Protein AF-A0A929SVE1-F1 (afdb_monomer)

Foldseek 3Di:
DQLVVVLLVQLLVLVVVDDDQDPVCVVCSPPPNLCLLVDPDPSSVVSCPPGDFSLVSDDPVLVVVVVVVLVVCCVDPNVQFFDDDSSDDDPDPPDDRDDAFDDDPVDGGDGDHDDDDDD

Radius of gyration: 15.82 Å; Cα contacts (8 Å, |Δi|>4): 104; chains: 1; bounding box: 35×24×41 Å

Secondary structure (DSSP, 8-state):
-HHHHHHHHHHHHHHHT-S---HHHHHHTTT-GGGGTT---HHHHHHTTTPPPSGGG--HHHHHHHHHHHHHHHTSGGGGS----TT---SSTT--S-------TTSSS----------

Nearest PDB structures (foldseek):
  4e51-assembly1_A  TM=9.300E-01  e=9.265E-06  Burkholderia thailandensis E264
  4rdx-assembly1_A-2  TM=8.703E-01  e=3.381E-04  Thermus thermophilus HB27
  1h4v-assembly1_B-2  TM=8.517E-01  e=6.690E-04  Thermus thermophilus HB27

Mean predicted aligned error: 7.51 Å

Sequence (119 aa):
METRNKYKKALKEYVSSKEGYCEDCKRRINTNVLRILDCKEETCKKLNQNAPSIIDYLEEEDKKHFEEIIYYLDNSEMKNDYIIDEKIVRGLDYYNRTVFEIVDEKGKAILRRTEDMIV

Solvent-accessible surface area (backbone atoms only — not comparable to full-atom values): 7505 Å² total; per-residue (Å²): 115,63,39,60,52,56,38,54,50,53,44,39,55,60,53,71,74,53,84,76,60,50,74,68,42,62,55,20,56,82,75,46,50,67,52,43,67,70,44,84,51,66,60,38,45,60,70,47,70,80,52,79,52,55,74,85,39,50,47,72,72,58,42,50,54,50,50,53,52,51,52,51,38,62,75,40,92,50,48,70,57,45,54,88,66,69,69,74,66,71,92,55,92,82,76,70,90,88,82,89,51,67,56,48,102,86,73,58,34,80,39,64,53,92,78,90,82,94,128

Structure (mmCIF, N/CA/C/O backbone):
data_AF-A0A929SVE1-F1
#
_entry.id   AF-A0A929SVE1-F1
#
loop_
_atom_site.group_PDB
_atom_site.id
_atom_site.type_symbol
_atom_site.label_atom_id
_atom_site.label_alt_id
_atom_site.label_comp_id
_atom_site.label_asym_id
_atom_site.label_entity_id
_atom_site.label_seq_id
_atom_site.pdbx_PDB_ins_code
_atom_site.Cartn_x
_atom_site.Cartn_y
_atom_site.Cartn_z
_atom_site.occupancy
_atom_site.B_iso_or_equiv
_atom_site.auth_seq_id
_atom_site.auth_comp_id
_atom_site.auth_asym_id
_atom_site.auth_atom_id
_atom_site.pdbx_PDB_model_num
ATOM 1 N N . MET A 1 1 ? 11.668 -6.321 7.663 1.00 61.88 1 MET A N 1
ATOM 2 C CA . MET A 1 1 ? 10.631 -6.339 8.736 1.00 61.88 1 MET A CA 1
ATOM 3 C C . MET A 1 1 ? 10.399 -4.943 9.311 1.00 61.88 1 MET A C 1
ATOM 5 O O . MET A 1 1 ? 9.262 -4.598 9.613 1.00 61.88 1 MET A O 1
ATOM 9 N N . GLU A 1 2 ? 11.452 -4.129 9.407 1.00 80.94 2 GLU A N 1
ATOM 10 C CA . GLU A 1 2 ? 11.397 -2.755 9.908 1.00 80.94 2 GLU A CA 1
ATOM 11 C C . GLU A 1 2 ? 10.551 -1.804 9.039 1.00 80.94 2 GLU A C 1
ATOM 13 O O . GLU A 1 2 ? 9.623 -1.202 9.578 1.00 80.94 2 GLU A O 1
ATOM 18 N N . THR A 1 3 ? 10.745 -1.795 7.710 1.00 83.06 3 THR A N 1
ATOM 19 C CA . THR A 1 3 ? 9.895 -1.120 6.698 1.00 83.06 3 THR A CA 1
ATOM 20 C C . THR A 1 3 ? 8.402 -1.257 7.008 1.00 83.06 3 THR A C 1
ATOM 22 O O . THR A 1 3 ? 7.679 -0.283 7.215 1.00 83.06 3 THR A O 1
ATOM 25 N N . ARG A 1 4 ? 7.925 -2.507 7.122 1.00 83.88 4 ARG A N 1
ATOM 26 C CA . ARG A 1 4 ? 6.510 -2.814 7.367 1.00 83.88 4 ARG A CA 1
ATOM 27 C C . ARG A 1 4 ? 6.035 -2.280 8.712 1.00 83.88 4 ARG A C 1
ATOM 29 O O . ARG A 1 4 ? 4.896 -1.837 8.808 1.00 83.88 4 ARG A O 1
ATOM 36 N N . ASN A 1 5 ? 6.864 -2.350 9.749 1.00 88.19 5 ASN A N 1
ATOM 37 C CA . ASN A 1 5 ? 6.486 -1.876 11.076 1.00 88.19 5 ASN A CA 1
ATOM 38 C C . ASN A 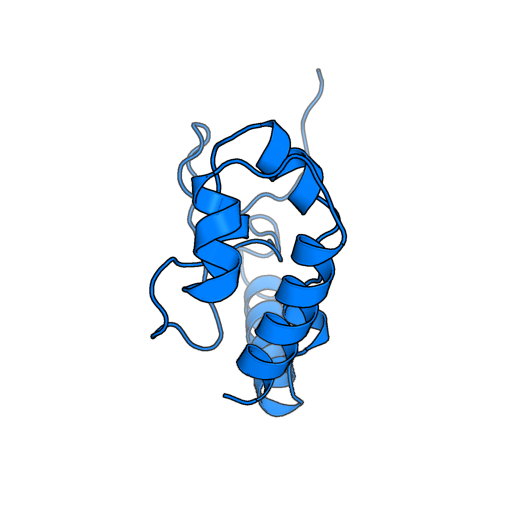1 5 ? 6.380 -0.346 11.109 1.00 88.19 5 ASN A C 1
ATOM 40 O O . ASN A 1 5 ? 5.390 0.173 11.627 1.00 88.19 5 ASN A O 1
ATOM 44 N N . LYS A 1 6 ? 7.343 0.362 10.500 1.00 90.94 6 LYS A N 1
ATOM 45 C CA . LYS A 1 6 ? 7.304 1.823 10.327 1.00 90.94 6 LYS A CA 1
ATOM 46 C C . LYS A 1 6 ? 6.061 2.238 9.535 1.00 90.94 6 LYS A C 1
ATOM 48 O O . LYS A 1 6 ? 5.290 3.077 10.001 1.00 90.94 6 LYS A O 1
ATOM 53 N N . TYR A 1 7 ? 5.793 1.552 8.425 1.00 90.69 7 TYR A N 1
ATOM 54 C CA . TYR A 1 7 ? 4.618 1.803 7.598 1.00 90.69 7 TYR A CA 1
ATOM 55 C C . TYR A 1 7 ? 3.292 1.525 8.323 1.00 90.69 7 TYR A C 1
ATOM 57 O O . TYR A 1 7 ? 2.404 2.374 8.343 1.00 90.69 7 TYR A O 1
ATOM 65 N N . LYS A 1 8 ? 3.153 0.368 8.991 1.00 91.38 8 LYS A N 1
ATOM 66 C CA . LYS A 1 8 ? 1.952 0.027 9.779 1.00 91.38 8 LYS A CA 1
ATOM 67 C C . LYS A 1 8 ? 1.682 1.079 10.860 1.00 91.38 8 LYS A C 1
ATOM 69 O O . LYS A 1 8 ? 0.520 1.400 11.100 1.00 91.38 8 LYS A O 1
ATOM 74 N N . LYS A 1 9 ? 2.726 1.624 11.497 1.00 94.69 9 LYS A N 1
ATOM 75 C CA . LYS A 1 9 ? 2.594 2.697 12.491 1.00 94.69 9 LYS A CA 1
ATOM 76 C C . LYS A 1 9 ? 2.061 3.985 11.856 1.00 94.69 9 LYS A C 1
ATOM 78 O O . LYS A 1 9 ? 1.039 4.489 12.313 1.00 94.69 9 LYS A O 1
ATOM 83 N N . ALA A 1 10 ? 2.685 4.453 10.777 1.00 94.94 10 ALA A N 1
ATOM 84 C CA . ALA A 1 10 ? 2.250 5.656 10.070 1.00 94.94 10 ALA A CA 1
ATOM 85 C C . ALA A 1 10 ? 0.819 5.532 9.525 1.00 94.94 10 ALA A C 1
ATOM 87 O O . ALA A 1 10 ? -0.001 6.433 9.693 1.00 94.94 10 ALA A O 1
ATOM 88 N N . LEU A 1 11 ? 0.476 4.382 8.938 1.00 93.81 11 LEU A N 1
ATOM 89 C CA . LEU A 1 11 ? -0.876 4.120 8.455 1.00 93.81 11 LEU A CA 1
ATOM 90 C C . LEU A 1 11 ? -1.888 4.099 9.610 1.00 93.81 11 LEU A C 1
ATOM 92 O O . LEU A 1 11 ? -2.985 4.637 9.479 1.00 93.81 11 LEU A O 1
ATOM 96 N N . LYS A 1 12 ? -1.524 3.531 10.766 1.00 95.88 12 LYS A N 1
ATOM 97 C CA . LYS A 1 12 ? -2.382 3.539 11.956 1.00 95.88 12 LYS A CA 1
ATOM 98 C C . LYS A 1 12 ? -2.648 4.960 12.452 1.00 95.88 12 LYS A C 1
ATOM 100 O O . LYS A 1 12 ? -3.799 5.277 12.745 1.00 95.88 12 LYS A O 1
ATOM 105 N N . GLU A 1 13 ? -1.628 5.808 12.517 1.00 96.88 13 GLU A N 1
ATOM 106 C CA . GLU A 1 13 ? -1.760 7.227 12.879 1.00 96.88 13 GLU A CA 1
ATOM 107 C C . GLU A 1 13 ? -2.639 7.981 11.863 1.00 96.88 13 GLU A C 1
ATOM 109 O O . GLU A 1 13 ? -3.574 8.696 12.237 1.00 96.88 13 GLU A O 1
ATOM 114 N N . TYR A 1 14 ? -2.425 7.741 10.567 1.00 96.06 14 TYR A N 1
ATOM 115 C CA . TYR A 1 14 ? -3.216 8.334 9.489 1.00 96.06 14 TYR A CA 1
ATOM 116 C C . TYR A 1 14 ? -4.701 7.957 9.549 1.00 96.06 14 TYR A C 1
ATOM 118 O O . TYR A 1 14 ? -5.568 8.803 9.329 1.00 96.06 14 TYR A O 1
ATOM 126 N N . VAL A 1 15 ? -5.007 6.684 9.799 1.00 95.38 15 VAL A N 1
ATOM 127 C CA . VAL A 1 15 ? -6.388 6.189 9.851 1.00 95.38 15 VAL A CA 1
ATOM 128 C C . VAL A 1 15 ? -7.071 6.655 11.136 1.00 95.38 15 VAL A C 1
ATOM 130 O O . VAL A 1 15 ? -8.218 7.086 11.089 1.00 95.38 15 VAL A O 1
ATOM 133 N N . SER A 1 16 ? -6.364 6.631 12.269 1.00 95.62 16 SER A N 1
ATOM 134 C CA . SER A 1 16 ? -6.924 7.025 13.571 1.00 95.62 16 SER A CA 1
ATOM 135 C C . SER A 1 16 ? -7.215 8.526 13.679 1.00 95.62 16 SER A C 1
ATOM 137 O O . SER A 1 16 ? -7.998 8.925 14.532 1.00 95.62 16 SER A O 1
ATOM 139 N N . SER A 1 17 ? -6.613 9.360 12.823 1.00 95.69 17 SER A N 1
ATOM 140 C CA . SER A 1 17 ? -6.871 10.808 12.772 1.00 95.69 17 SER A CA 1
ATOM 141 C C . SER A 1 17 ? -8.103 11.200 11.948 1.00 95.69 17 SER A C 1
ATOM 143 O O . SER A 1 17 ? -8.378 12.390 11.803 1.00 95.69 17 SER A O 1
ATOM 145 N N . LYS A 1 18 ? -8.844 10.235 11.385 1.00 94.75 18 LYS A N 1
ATOM 146 C CA . LYS A 1 18 ? -10.030 10.498 10.558 1.00 94.75 18 LYS A CA 1
ATOM 147 C C . LYS A 1 18 ? -11.255 9.778 11.090 1.00 94.75 18 LYS A C 1
ATOM 149 O O . LYS A 1 18 ? -11.187 8.643 11.557 1.00 94.75 18 LYS A O 1
ATOM 154 N N . GLU A 1 19 ? -12.398 10.417 10.905 1.00 95.00 19 GLU A N 1
ATO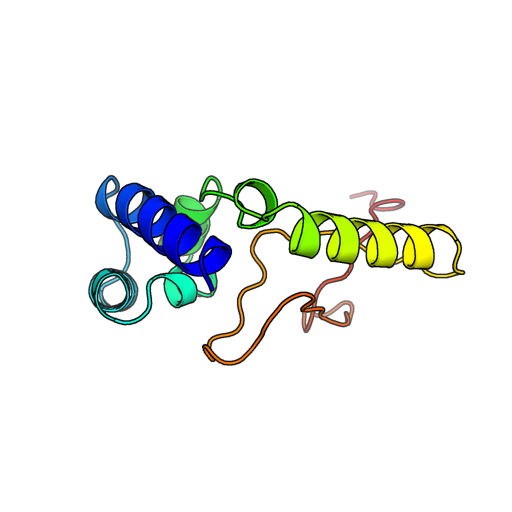M 155 C CA . GLU A 1 19 ? -13.709 9.822 11.139 1.00 95.00 19 GLU A CA 1
ATOM 156 C C . GLU A 1 19 ? -14.325 9.318 9.823 1.00 95.00 19 GLU A C 1
ATOM 158 O O . GLU A 1 19 ? -13.872 9.658 8.730 1.00 95.00 19 GLU A O 1
ATOM 163 N N . GLY A 1 20 ? -15.364 8.483 9.916 1.00 95.12 20 GLY A N 1
ATOM 164 C CA . GLY A 1 20 ? -16.136 8.030 8.749 1.00 95.12 20 GLY A CA 1
ATOM 165 C C . GLY A 1 20 ? -15.684 6.713 8.106 1.00 95.12 20 GLY A C 1
ATOM 166 O O . GLY A 1 20 ? -16.315 6.263 7.149 1.00 95.12 20 GLY A O 1
ATOM 167 N N . TYR A 1 21 ? -14.649 6.052 8.633 1.00 96.94 21 TYR A N 1
ATOM 168 C CA . TYR A 1 21 ? -14.349 4.667 8.254 1.00 96.94 21 TYR A CA 1
ATOM 169 C C . TYR A 1 21 ? -15.505 3.731 8.628 1.00 96.94 21 TYR A C 1
ATOM 171 O O . TYR A 1 21 ? -16.127 3.890 9.679 1.00 96.94 21 TYR A O 1
ATOM 179 N N . CYS A 1 22 ? -15.767 2.722 7.794 1.00 96.94 22 CYS A N 1
ATOM 180 C CA . CYS A 1 22 ? -16.757 1.692 8.101 1.00 96.94 22 CYS A CA 1
ATOM 181 C C . CYS A 1 22 ? -16.347 0.855 9.327 1.00 96.94 22 CYS A C 1
ATOM 183 O O . CYS A 1 22 ? -15.169 0.797 9.695 1.00 96.94 22 CYS A O 1
ATOM 185 N N . GLU A 1 23 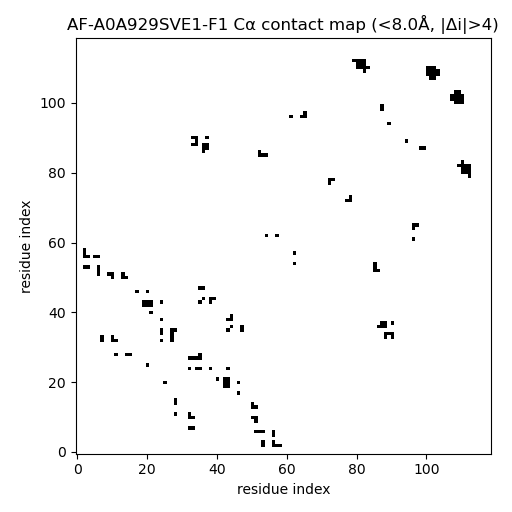? -17.310 0.165 9.941 1.00 96.38 23 GLU A N 1
ATOM 186 C CA . GLU A 1 23 ? -17.083 -0.620 11.165 1.00 96.38 23 GLU A CA 1
ATOM 187 C C . GLU A 1 23 ? -15.984 -1.678 11.008 1.00 96.38 23 GLU A C 1
ATOM 189 O O . GLU A 1 23 ? -15.160 -1.877 11.904 1.00 96.38 23 GLU A O 1
ATOM 194 N N . ASP A 1 24 ? -15.893 -2.310 9.835 1.00 95.69 24 ASP A N 1
ATOM 195 C CA . ASP A 1 24 ? -14.843 -3.295 9.595 1.00 95.69 24 ASP A CA 1
ATOM 196 C C . ASP A 1 24 ? -13.450 -2.651 9.505 1.00 95.69 24 ASP A C 1
ATOM 198 O O . ASP A 1 24 ? -12.484 -3.190 10.045 1.00 95.69 24 ASP A O 1
ATOM 202 N N . CYS A 1 25 ? -13.331 -1.462 8.906 1.00 95.44 25 CYS A N 1
ATOM 203 C CA . CYS A 1 25 ? -12.079 -0.704 8.897 1.00 95.44 25 CYS A CA 1
ATOM 204 C C . CYS A 1 25 ? -11.684 -0.244 10.303 1.00 95.44 25 CYS A C 1
ATOM 206 O O . CYS A 1 25 ? -10.523 -0.408 10.674 1.00 95.44 25 CYS A O 1
ATOM 208 N N . LYS A 1 26 ? -12.638 0.225 11.120 1.00 95.56 26 LYS A N 1
ATOM 209 C CA . LYS A 1 26 ? -12.390 0.566 12.533 1.00 95.56 26 LYS A CA 1
ATOM 210 C C . LYS A 1 26 ? -11.81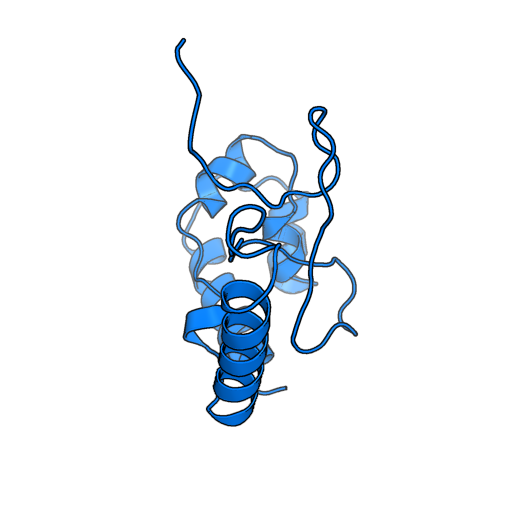9 -0.625 13.307 1.00 95.56 26 LYS A C 1
ATOM 212 O O . LYS A 1 26 ? -10.838 -0.484 14.034 1.00 95.56 26 LYS A O 1
ATOM 217 N N . ARG A 1 27 ? -12.361 -1.828 13.091 1.00 95.06 27 ARG A N 1
ATOM 218 C CA . ARG A 1 27 ? -11.828 -3.076 13.666 1.00 95.06 27 ARG A CA 1
ATOM 219 C C . ARG A 1 27 ? -10.434 -3.428 13.126 1.00 95.06 27 ARG A C 1
ATOM 221 O O . ARG A 1 27 ? -9.570 -3.890 13.878 1.00 95.06 27 ARG A O 1
ATOM 228 N N . ARG A 1 28 ? -10.190 -3.212 11.828 1.00 93.69 28 ARG A N 1
ATOM 229 C CA . ARG A 1 28 ? -8.904 -3.494 11.162 1.00 93.69 28 ARG A CA 1
ATOM 230 C C . ARG A 1 28 ? -7.751 -2.639 11.690 1.00 93.69 28 ARG A C 1
ATOM 232 O O . ARG A 1 28 ? -6.632 -3.142 11.703 1.00 93.69 28 ARG A O 1
ATOM 239 N N . ILE A 1 29 ? -8.007 -1.440 12.225 1.00 93.81 29 ILE A N 1
ATOM 240 C CA . ILE A 1 29 ? -6.982 -0.566 12.843 1.00 93.81 29 ILE A CA 1
ATOM 241 C C . ILE A 1 29 ? -6.131 -1.318 13.879 1.00 93.81 29 ILE A C 1
ATOM 243 O O . ILE A 1 29 ? -4.919 -1.113 13.961 1.00 93.81 29 ILE A O 1
ATOM 247 N N . ASN A 1 30 ? -6.756 -2.201 14.663 1.00 90.75 30 ASN A N 1
ATOM 248 C CA . ASN A 1 30 ? -6.099 -2.916 15.760 1.00 90.75 30 ASN A CA 1
ATOM 249 C C . ASN A 1 30 ? -5.728 -4.368 15.434 1.00 90.75 30 ASN A C 1
ATOM 251 O O . ASN A 1 30 ? -5.083 -5.016 16.249 1.00 90.75 30 ASN A O 1
ATOM 255 N N . THR A 1 31 ? -6.117 -4.881 14.266 1.00 90.88 31 THR A N 1
ATOM 256 C CA . THR A 1 31 ? -5.839 -6.271 13.866 1.00 90.88 31 THR A CA 1
ATOM 257 C C . THR A 1 31 ? -4.883 -6.313 12.682 1.00 90.88 31 THR A C 1
ATOM 259 O O . THR A 1 31 ? -3.745 -6.755 12.815 1.00 90.88 31 THR A O 1
ATOM 262 N N . ASN A 1 32 ? -5.307 -5.799 11.530 1.00 88.38 32 ASN A N 1
ATOM 263 C CA . ASN A 1 32 ? -4.463 -5.664 10.352 1.00 88.38 32 ASN A CA 1
ATOM 264 C C . ASN A 1 32 ? -4.792 -4.372 9.598 1.00 88.38 32 ASN A C 1
ATOM 266 O O . ASN A 1 32 ? -5.635 -4.357 8.698 1.00 88.38 32 ASN A O 1
ATOM 270 N N . VAL A 1 33 ? -4.096 -3.295 9.969 1.00 91.44 33 VAL A N 1
ATOM 271 C CA . VAL A 1 33 ? -4.303 -1.945 9.425 1.00 91.44 33 VAL A CA 1
ATOM 272 C C . VAL A 1 33 ? -4.089 -1.878 7.908 1.00 91.44 33 VAL A C 1
ATOM 274 O O . VAL A 1 33 ? -4.750 -1.101 7.229 1.00 91.44 33 VAL A O 1
ATOM 277 N N . LEU A 1 34 ? -3.257 -2.763 7.346 1.00 88.62 34 LEU A N 1
ATOM 278 C CA . LEU A 1 34 ? -3.004 -2.836 5.904 1.00 88.62 34 LEU A CA 1
ATOM 279 C C . LEU A 1 34 ? -4.266 -3.191 5.109 1.00 88.62 34 LEU A C 1
ATOM 281 O O . LEU A 1 34 ? -4.470 -2.693 4.007 1.00 88.62 34 LEU A O 1
ATOM 285 N N . ARG A 1 35 ? -5.167 -3.997 5.688 1.00 88.19 35 ARG A N 1
ATOM 286 C CA . ARG A 1 35 ? -6.424 -4.390 5.035 1.00 88.19 35 ARG A CA 1
ATOM 287 C C . ARG A 1 35 ? -7.409 -3.232 4.866 1.00 88.19 35 ARG A C 1
ATOM 289 O O . ARG A 1 35 ? -8.430 -3.413 4.211 1.00 88.19 35 ARG A O 1
ATOM 296 N N . ILE A 1 36 ? -7.163 -2.071 5.468 1.00 91.69 36 ILE A N 1
ATOM 297 C CA . ILE A 1 36 ? -8.025 -0.893 5.299 1.00 91.69 36 ILE A CA 1
ATOM 298 C C . ILE A 1 36 ? -7.915 -0.344 3.875 1.00 91.69 36 ILE A C 1
ATOM 300 O O . ILE A 1 36 ? 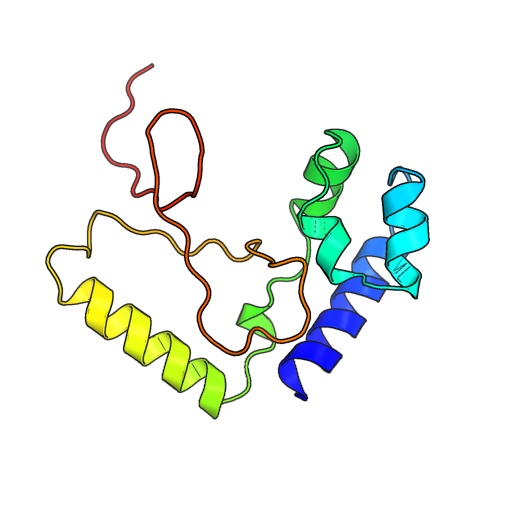-8.912 0.122 3.329 1.00 91.69 36 ILE A O 1
ATOM 304 N N . LEU A 1 37 ? -6.742 -0.475 3.254 1.00 88.62 37 LEU A N 1
ATOM 305 C CA . LEU A 1 37 ? -6.463 0.008 1.901 1.00 88.62 37 LEU A CA 1
ATOM 306 C C . LEU A 1 37 ? -7.216 -0.784 0.816 1.00 88.62 37 LEU A C 1
ATOM 308 O O . LEU A 1 37 ? -7.560 -0.218 -0.214 1.00 88.62 37 LEU A O 1
ATOM 312 N N . ASP A 1 38 ? -7.581 -2.043 1.086 1.00 86.25 38 ASP A N 1
ATOM 313 C CA . ASP A 1 38 ? -8.397 -2.887 0.192 1.00 86.25 38 ASP A CA 1
ATOM 314 C C . ASP A 1 38 ? -9.918 -2.791 0.472 1.00 86.25 38 ASP A C 1
ATOM 316 O O . ASP A 1 38 ? -10.726 -3.572 -0.038 1.00 86.25 38 ASP A O 1
ATOM 320 N N . CYS A 1 39 ? -10.354 -1.849 1.315 1.00 89.88 39 CYS A N 1
ATOM 321 C CA . CYS A 1 39 ? -11.778 -1.677 1.598 1.00 89.88 39 CYS A CA 1
ATOM 322 C C . CYS A 1 39 ? -12.561 -1.295 0.330 1.00 89.88 39 CYS A C 1
ATOM 324 O O . CYS A 1 39 ? -12.145 -0.434 -0.445 1.00 89.88 39 CYS A O 1
ATOM 326 N N . LYS A 1 40 ? -13.725 -1.923 0.125 1.00 89.88 40 LYS A N 1
ATOM 327 C CA . LYS A 1 40 ? -14.575 -1.666 -1.048 1.00 89.88 40 LYS A CA 1
ATOM 328 C C . LYS A 1 40 ? -15.602 -0.551 -0.832 1.00 89.88 40 LYS A C 1
ATOM 330 O O . LYS A 1 40 ? -16.140 -0.064 -1.822 1.00 89.88 40 LYS A O 1
ATOM 335 N N . GLU A 1 41 ? -15.807 -0.119 0.414 1.00 94.88 41 GLU A N 1
ATOM 336 C CA . GLU A 1 41 ? -16.696 0.993 0.763 1.00 94.88 41 GLU A CA 1
ATOM 337 C C . GLU A 1 41 ? -16.185 2.317 0.193 1.00 94.88 41 GLU A C 1
ATOM 339 O O . GLU A 1 41 ? -15.019 2.678 0.368 1.00 94.88 41 GLU A O 1
ATOM 344 N N . GLU A 1 42 ? -17.072 3.067 -0.458 1.00 94.25 42 GLU A N 1
ATOM 345 C CA . GLU A 1 42 ? -16.705 4.278 -1.196 1.00 94.25 42 GLU A CA 1
ATOM 346 C C . GLU A 1 42 ? -16.161 5.385 -0.282 1.00 94.25 42 GLU A C 1
ATOM 348 O O . GLU A 1 42 ? -15.199 6.075 -0.619 1.00 94.25 42 GLU A O 1
ATOM 353 N N . THR A 1 43 ? -16.717 5.518 0.924 1.00 95.44 43 THR A N 1
ATOM 354 C CA . THR A 1 43 ? -16.199 6.428 1.956 1.00 95.44 43 THR A CA 1
ATOM 355 C C . THR A 1 43 ? -14.783 6.050 2.381 1.00 95.44 43 THR A C 1
ATOM 357 O O . THR A 1 43 ? -13.910 6.914 2.416 1.00 95.44 43 THR A O 1
ATOM 360 N N . CYS A 1 44 ? -14.513 4.766 2.627 1.00 95.06 44 CYS A N 1
ATOM 361 C CA . CYS A 1 44 ? -13.175 4.287 2.974 1.00 95.06 44 CYS A CA 1
ATOM 362 C C . CYS A 1 44 ? -12.174 4.518 1.835 1.00 95.06 44 CYS A C 1
ATOM 364 O O . CYS A 1 44 ? -11.064 4.975 2.094 1.00 95.06 44 CYS A O 1
ATOM 366 N N . LYS A 1 45 ? -12.563 4.265 0.577 1.00 92.00 45 LYS A N 1
ATOM 367 C CA . LYS A 1 45 ? -11.706 4.546 -0.587 1.00 92.00 45 LYS A CA 1
ATOM 368 C C . LYS A 1 45 ? -11.310 6.017 -0.656 1.00 92.00 45 LYS A C 1
ATOM 370 O O . LYS A 1 45 ? -10.132 6.306 -0.838 1.00 92.00 45 LYS A O 1
ATOM 375 N N . LYS A 1 46 ? -12.267 6.933 -0.464 1.00 94.00 46 LYS A N 1
ATOM 376 C CA . LYS A 1 46 ? -12.012 8.384 -0.431 1.00 94.00 46 LYS A CA 1
ATOM 377 C C . LYS A 1 46 ? -11.076 8.772 0.712 1.00 94.00 46 LYS A C 1
ATOM 379 O O . LYS A 1 46 ? -10.107 9.486 0.484 1.00 94.00 46 LYS A O 1
ATOM 384 N N . LEU A 1 47 ? -11.313 8.251 1.916 1.00 94.75 47 LEU A N 1
ATOM 385 C CA . LEU A 1 47 ? -10.455 8.508 3.079 1.00 94.75 47 LEU A CA 1
ATOM 386 C C . LEU A 1 47 ? -9.025 7.981 2.890 1.00 94.75 47 LEU A C 1
ATOM 388 O O . LEU A 1 47 ? -8.089 8.596 3.389 1.00 94.75 47 LEU A O 1
ATOM 392 N N . ASN A 1 48 ? -8.850 6.888 2.145 1.00 91.62 48 ASN A N 1
ATOM 393 C CA . ASN A 1 48 ? -7.547 6.295 1.843 1.00 91.62 48 ASN A CA 1
ATOM 394 C C . ASN A 1 48 ? -6.800 6.985 0.689 1.00 91.62 48 ASN A C 1
ATOM 396 O O . ASN A 1 48 ? -5.655 6.624 0.420 1.00 91.62 48 ASN A O 1
ATOM 400 N N . GLN A 1 49 ? -7.404 7.947 -0.023 1.00 89.62 49 GLN A N 1
ATOM 401 C CA . GLN A 1 49 ? -6.774 8.549 -1.208 1.00 89.62 49 GLN A CA 1
ATOM 402 C C . GLN A 1 49 ? -5.406 9.164 -0.910 1.00 89.62 49 GLN A C 1
ATOM 404 O O . GLN A 1 49 ? -4.516 9.035 -1.748 1.00 89.62 49 GLN A O 1
ATOM 409 N N . ASN A 1 50 ? -5.250 9.743 0.283 1.00 88.88 50 ASN A N 1
ATOM 410 C CA . ASN A 1 50 ? -4.028 10.407 0.737 1.00 88.88 50 ASN A CA 1
ATOM 411 C C . ASN A 1 50 ? -3.297 9.599 1.823 1.00 88.88 50 ASN A C 1
ATOM 413 O O . ASN A 1 50 ? -2.615 10.192 2.657 1.00 88.88 50 ASN A O 1
ATOM 417 N N . ALA A 1 51 ? -3.539 8.287 1.915 1.00 91.12 51 ALA A N 1
ATOM 418 C CA . ALA A 1 51 ? -2.836 7.430 2.865 1.00 91.12 51 ALA A CA 1
ATOM 419 C C . ALA A 1 51 ? -1.327 7.427 2.565 1.00 91.12 51 ALA A C 1
ATOM 421 O O . ALA A 1 51 ? -0.954 7.587 1.402 1.00 91.12 51 ALA A O 1
ATOM 422 N N . PRO A 1 52 ? -0.464 7.245 3.582 1.00 91.62 52 PRO A N 1
ATOM 423 C CA . PRO A 1 52 ? 0.971 7.148 3.354 1.00 91.62 52 PRO A CA 1
ATOM 424 C C . PRO A 1 52 ? 1.286 6.016 2.370 1.00 91.62 52 PRO A C 1
ATOM 426 O O . PRO A 1 52 ? 0.639 4.959 2.391 1.00 91.62 52 PRO A O 1
ATOM 429 N N . SER A 1 53 ? 2.305 6.236 1.547 1.00 86.69 53 SER A N 1
ATOM 430 C CA . SER A 1 53 ? 2.857 5.234 0.642 1.00 86.69 53 SER A CA 1
ATOM 431 C C . SER A 1 53 ? 3.810 4.320 1.393 1.00 86.69 53 SER A C 1
ATOM 433 O O . SER A 1 53 ? 4.536 4.784 2.265 1.00 86.69 53 SER A O 1
ATOM 435 N N . ILE A 1 54 ? 3.850 3.025 1.071 1.00 84.75 54 ILE A N 1
ATOM 436 C CA . ILE A 1 54 ? 4.881 2.135 1.632 1.00 84.75 54 ILE A CA 1
ATOM 437 C C . ILE A 1 54 ? 6.268 2.426 1.043 1.00 84.75 54 ILE A C 1
ATOM 439 O O . ILE A 1 54 ? 7.272 2.127 1.690 1.00 84.75 54 ILE A O 1
ATOM 443 N N . ILE A 1 55 ? 6.321 3.027 -0.153 1.00 85.19 55 ILE A N 1
ATOM 444 C CA . ILE A 1 55 ? 7.565 3.347 -0.865 1.00 85.19 55 ILE A CA 1
ATOM 445 C C . ILE A 1 55 ? 8.418 4.323 -0.044 1.00 85.19 55 ILE A C 1
ATOM 447 O O . ILE A 1 55 ? 9.629 4.139 0.062 1.00 85.19 55 ILE A O 1
ATOM 451 N N . ASP A 1 56 ? 7.776 5.270 0.643 1.00 86.62 56 ASP A N 1
ATOM 452 C CA . ASP A 1 56 ? 8.429 6.261 1.512 1.00 86.62 56 ASP A CA 1
ATOM 453 C C . ASP A 1 56 ? 9.113 5.653 2.750 1.00 86.62 56 ASP A C 1
ATOM 455 O O . ASP A 1 56 ? 9.868 6.332 3.445 1.00 86.62 56 ASP A O 1
ATOM 459 N N . TYR A 1 57 ? 8.840 4.381 3.058 1.00 88.19 57 TYR A N 1
ATOM 460 C CA . TYR A 1 57 ? 9.368 3.682 4.233 1.00 88.19 57 TYR A CA 1
ATOM 461 C C . TYR A 1 57 ? 10.336 2.556 3.870 1.00 88.19 57 TYR A C 1
ATOM 463 O O . TYR A 1 57 ? 10.755 1.824 4.770 1.00 88.19 57 TYR A O 1
ATOM 471 N N . LEU A 1 58 ? 10.656 2.375 2.582 1.00 85.56 58 LEU A N 1
ATOM 472 C CA . LEU A 1 58 ? 11.622 1.373 2.140 1.00 85.56 58 LEU A CA 1
ATOM 473 C C . LEU A 1 58 ? 13.010 1.707 2.691 1.00 85.56 58 LEU A C 1
ATOM 475 O O . LEU A 1 58 ? 13.519 2.811 2.517 1.00 85.56 58 LEU A O 1
ATOM 479 N N . GLU A 1 59 ? 13.631 0.720 3.328 1.00 88.06 59 GLU A N 1
ATOM 480 C CA . GLU A 1 59 ? 15.048 0.778 3.679 1.00 88.06 59 GLU A CA 1
ATOM 481 C C . GLU A 1 59 ? 15.913 0.587 2.423 1.00 88.06 59 GLU A C 1
ATOM 483 O O . GLU A 1 59 ? 15.450 0.037 1.423 1.00 88.06 59 GLU A O 1
ATOM 488 N N . GLU A 1 60 ? 17.185 0.984 2.493 1.00 89.81 60 GLU A N 1
ATOM 489 C CA . GLU A 1 60 ? 18.147 0.966 1.375 1.00 89.81 60 GLU A CA 1
ATOM 490 C C . GLU A 1 60 ? 18.123 -0.331 0.544 1.00 89.81 60 GLU A C 1
ATOM 492 O O . GLU A 1 60 ? 18.031 -0.286 -0.681 1.00 89.81 60 GLU A O 1
ATOM 497 N N . GLU A 1 61 ? 18.145 -1.502 1.191 1.00 86.69 61 GLU A N 1
ATOM 498 C CA . GLU A 1 61 ? 18.136 -2.793 0.487 1.00 86.69 61 GLU A CA 1
ATOM 499 C C . GLU A 1 61 ? 16.831 -3.049 -0.282 1.00 86.69 61 GLU A C 1
ATOM 501 O O . GLU A 1 61 ? 16.855 -3.542 -1.412 1.00 86.69 61 GLU A O 1
ATOM 506 N N . ASP A 1 62 ? 15.687 -2.720 0.324 1.00 84.31 62 ASP A N 1
ATOM 507 C CA . ASP A 1 62 ? 14.373 -2.908 -0.295 1.00 84.31 62 ASP A CA 1
ATOM 508 C C . ASP A 1 62 ? 14.134 -1.863 -1.395 1.00 84.31 62 ASP A C 1
ATOM 510 O O . ASP A 1 62 ? 13.529 -2.176 -2.422 1.00 84.31 62 ASP A O 1
ATOM 514 N N . LYS A 1 63 ? 14.648 -0.641 -1.209 1.00 86.19 63 LYS A N 1
ATOM 515 C CA . LYS A 1 63 ? 14.620 0.425 -2.211 1.00 86.19 63 LYS A CA 1
ATOM 516 C C . LYS A 1 63 ? 15.451 0.049 -3.432 1.00 86.19 63 LYS A C 1
ATOM 518 O O . LYS A 1 63 ? 14.941 0.120 -4.543 1.00 86.19 63 LYS A O 1
ATOM 523 N N . LYS A 1 64 ? 16.673 -0.451 -3.232 1.00 88.62 64 LYS A N 1
ATOM 524 C CA . LYS A 1 64 ? 17.516 -0.947 -4.325 1.00 88.62 64 LYS A CA 1
ATOM 525 C C . LYS A 1 64 ? 16.836 -2.082 -5.091 1.00 88.62 64 LYS A C 1
ATOM 527 O O . LYS A 1 64 ? 16.807 -2.064 -6.315 1.00 88.62 64 LYS A O 1
ATOM 532 N N . HIS A 1 65 ? 16.242 -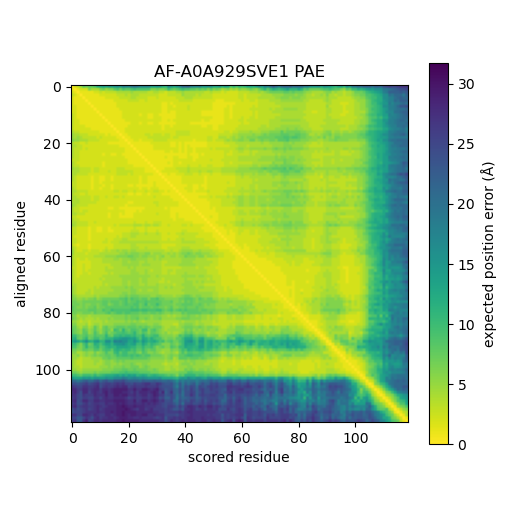3.045 -4.383 1.00 87.06 65 HIS A N 1
ATOM 533 C CA . HIS A 1 65 ? 15.478 -4.117 -5.023 1.00 87.06 65 HIS A CA 1
ATOM 534 C C . HIS A 1 65 ? 14.298 -3.576 -5.848 1.00 87.06 65 HIS A C 1
ATOM 536 O O . HIS A 1 65 ? 14.028 -4.066 -6.941 1.00 87.06 65 HIS A O 1
ATOM 542 N N . PHE A 1 66 ? 13.574 -2.578 -5.333 1.00 86.00 66 PHE A N 1
ATOM 543 C CA . PHE A 1 66 ? 12.492 -1.924 -6.066 1.00 86.00 66 PHE A CA 1
ATOM 544 C C . PHE A 1 66 ? 13.009 -1.224 -7.332 1.00 86.00 66 PHE A C 1
ATOM 546 O O . PHE A 1 66 ? 12.477 -1.459 -8.413 1.00 86.00 66 PHE A O 1
ATOM 553 N N . GLU A 1 67 ? 14.084 -0.443 -7.221 1.00 89.12 67 GLU A N 1
ATOM 554 C CA . GLU A 1 67 ? 14.723 0.253 -8.345 1.00 89.12 67 GLU A CA 1
ATOM 555 C C . GLU A 1 67 ? 15.243 -0.714 -9.420 1.00 89.12 67 GLU A C 1
ATOM 557 O O . GLU A 1 67 ? 15.083 -0.438 -10.606 1.00 89.12 67 GLU A O 1
ATOM 562 N N . GLU A 1 68 ? 15.797 -1.870 -9.040 1.00 92.38 68 GLU A N 1
ATOM 563 C CA . GLU A 1 68 ? 16.215 -2.916 -9.985 1.00 92.38 68 GLU A CA 1
ATOM 564 C C . GLU A 1 68 ? 15.026 -3.461 -10.792 1.00 92.38 68 GLU A C 1
ATOM 566 O O . GLU A 1 68 ? 15.127 -3.627 -12.007 1.00 92.38 68 GLU A O 1
ATOM 571 N N . ILE A 1 69 ? 13.874 -3.690 -10.153 1.00 88.62 69 ILE A N 1
ATOM 572 C CA . ILE A 1 69 ? 12.659 -4.140 -10.850 1.00 88.62 69 ILE A CA 1
ATOM 573 C C . ILE A 1 69 ? 12.158 -3.076 -11.829 1.00 88.62 69 ILE A C 1
ATOM 575 O O . ILE A 1 69 ? 11.861 -3.408 -12.976 1.00 88.62 69 ILE A O 1
ATOM 579 N N . ILE A 1 70 ? 12.097 -1.812 -11.402 1.00 88.25 70 ILE A N 1
ATOM 580 C CA . ILE A 1 70 ? 11.713 -0.693 -12.275 1.00 88.25 70 ILE A CA 1
ATOM 581 C C . ILE A 1 70 ? 12.677 -0.585 -13.457 1.00 88.25 70 ILE A C 1
ATOM 583 O O . ILE A 1 70 ? 12.236 -0.509 -14.599 1.00 88.25 70 ILE A O 1
ATOM 587 N N . TYR A 1 71 ? 13.985 -0.691 -13.209 1.00 92.56 71 TYR A N 1
ATOM 588 C CA . TYR A 1 71 ? 14.996 -0.699 -14.259 1.00 92.56 71 TYR A CA 1
ATOM 589 C C . TYR A 1 71 ? 14.755 -1.819 -15.280 1.00 92.56 71 TYR A C 1
ATOM 591 O O . TYR A 1 71 ? 14.792 -1.566 -16.484 1.00 92.56 71 TYR A O 1
ATOM 599 N N . TYR A 1 72 ? 14.480 -3.049 -14.838 1.00 93.38 72 TYR A N 1
ATOM 600 C CA . TYR A 1 72 ? 14.207 -4.148 -15.766 1.00 93.38 72 TYR A CA 1
ATOM 601 C C . TYR A 1 72 ? 12.913 -3.944 -16.559 1.00 93.38 72 TYR A C 1
ATOM 603 O O . TYR A 1 72 ? 12.900 -4.224 -17.756 1.00 93.38 72 TYR A O 1
ATOM 611 N N . LEU A 1 73 ? 11.853 -3.425 -15.933 1.00 86.50 73 LEU A N 1
ATOM 612 C CA . LEU A 1 73 ? 10.598 -3.115 -16.625 1.00 86.50 73 LEU A CA 1
ATOM 613 C C . LEU A 1 73 ? 10.798 -2.017 -17.677 1.00 86.50 73 LEU A C 1
ATOM 615 O O . LEU A 1 73 ? 10.381 -2.192 -18.822 1.00 86.50 73 LEU A O 1
ATOM 619 N N . ASP A 1 74 ? 11.521 -0.953 -17.331 1.00 87.25 74 ASP A N 1
ATOM 620 C CA . ASP A 1 74 ? 11.828 0.172 -18.220 1.00 87.25 74 ASP A CA 1
ATOM 621 C C . ASP A 1 74 ? 12.719 -0.198 -19.410 1.00 87.25 74 ASP A C 1
ATOM 623 O O . ASP A 1 74 ? 12.709 0.497 -20.428 1.00 87.25 74 ASP A O 1
ATOM 627 N N . ASN A 1 75 ? 13.498 -1.274 -19.289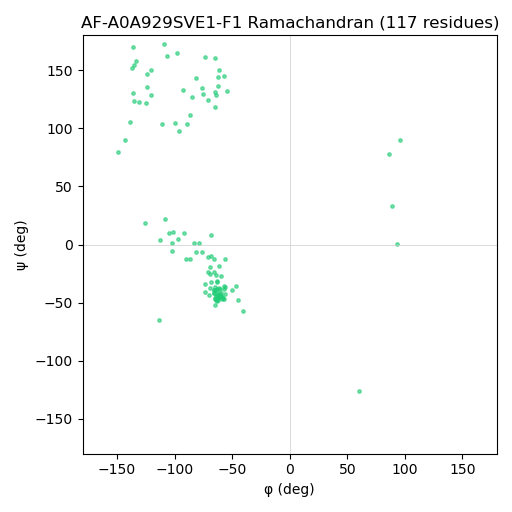 1.00 93.94 75 ASN A N 1
ATOM 628 C CA . ASN A 1 75 ? 14.354 -1.801 -20.355 1.00 93.94 75 ASN A CA 1
ATOM 629 C C . ASN A 1 75 ? 13.749 -3.031 -21.050 1.00 93.94 75 ASN A C 1
ATOM 631 O O . ASN A 1 75 ? 14.428 -3.695 -21.834 1.00 93.94 75 ASN A O 1
ATOM 635 N N . SER A 1 76 ? 12.481 -3.336 -20.776 1.00 89.88 76 SER A N 1
ATOM 636 C CA . SER A 1 76 ? 11.730 -4.405 -21.430 1.00 89.88 76 SER A CA 1
ATOM 637 C C . SER A 1 76 ? 10.650 -3.841 -22.353 1.00 89.88 76 SER A C 1
ATOM 639 O O . SER A 1 76 ? 10.349 -2.646 -22.337 1.00 89.88 76 SER A O 1
ATOM 641 N N . GLU A 1 77 ? 10.007 -4.718 -23.121 1.00 87.88 77 GLU A N 1
ATOM 642 C CA . GLU A 1 77 ? 8.832 -4.361 -23.926 1.00 87.88 77 GLU A CA 1
ATOM 643 C C . GLU A 1 77 ? 7.657 -3.869 -23.059 1.00 87.88 77 GLU A C 1
ATOM 645 O O . GLU A 1 77 ? 6.804 -3.140 -23.549 1.00 87.88 77 GLU A O 1
ATOM 650 N N . MET A 1 78 ? 7.669 -4.166 -21.751 1.00 82.00 78 MET A N 1
ATOM 651 C CA . MET A 1 78 ? 6.637 -3.752 -20.798 1.00 82.00 78 MET A CA 1
ATOM 652 C C . MET A 1 78 ? 6.724 -2.287 -20.379 1.00 82.00 78 MET A C 1
ATOM 654 O O . MET A 1 78 ? 5.832 -1.848 -19.661 1.00 82.00 78 MET A O 1
ATOM 658 N N . LYS A 1 79 ? 7.758 -1.523 -20.769 1.00 80.62 79 LYS A N 1
ATOM 659 C CA . LYS A 1 79 ? 7.957 -0.125 -20.328 1.00 80.62 79 LYS A CA 1
ATOM 660 C C . LYS A 1 79 ? 6.682 0.716 -20.428 1.00 80.62 79 LYS A C 1
ATOM 662 O O . LYS A 1 79 ? 6.428 1.583 -19.596 1.00 80.62 79 LYS A O 1
ATOM 667 N N . ASN A 1 80 ? 5.886 0.443 -21.458 1.00 79.69 80 ASN A N 1
ATOM 668 C CA . ASN A 1 80 ? 4.678 1.182 -21.765 1.00 79.69 80 ASN A CA 1
ATOM 669 C C . ASN A 1 80 ? 3.386 0.537 -21.230 1.00 79.69 80 ASN A C 1
ATOM 671 O O . ASN A 1 80 ? 2.311 1.071 -21.462 1.00 79.69 80 ASN A O 1
ATOM 675 N N . ASP A 1 81 ? 3.481 -0.556 -20.480 1.00 81.81 81 ASP A N 1
ATOM 676 C CA . ASP A 1 81 ? 2.343 -1.394 -20.090 1.00 81.81 81 ASP A CA 1
ATOM 677 C C . ASP A 1 81 ? 2.256 -1.599 -18.569 1.00 81.81 81 ASP A C 1
ATOM 679 O O . ASP A 1 81 ? 1.586 -2.517 -18.095 1.00 81.81 81 ASP A O 1
ATOM 683 N N . TYR A 1 82 ? 2.924 -0.754 -17.771 1.00 78.00 82 TYR A N 1
ATOM 684 C CA . TYR A 1 82 ? 2.909 -0.857 -16.310 1.00 78.00 82 TYR A CA 1
ATOM 685 C C . TYR A 1 82 ? 2.719 0.484 -15.592 1.00 78.00 82 TYR A C 1
ATOM 687 O O . TYR A 1 82 ? 3.042 1.546 -16.117 1.00 78.00 82 TYR A O 1
ATOM 695 N N . ILE A 1 83 ? 2.177 0.420 -14.368 1.00 82.25 83 ILE A N 1
ATOM 696 C CA . ILE A 1 83 ? 2.230 1.520 -13.393 1.00 82.25 83 ILE A CA 1
ATOM 697 C C . ILE A 1 83 ? 2.640 1.023 -12.029 1.00 82.25 83 ILE A C 1
ATOM 699 O O . ILE A 1 83 ? 2.429 -0.135 -11.673 1.00 82.25 83 ILE A O 1
ATOM 703 N N . ILE A 1 84 ? 3.153 1.960 -11.249 1.00 83.50 84 ILE A N 1
ATOM 704 C CA . ILE A 1 84 ? 3.382 1.793 -9.827 1.00 83.50 84 ILE A CA 1
ATOM 705 C C . ILE A 1 84 ? 2.077 2.156 -9.106 1.00 83.50 84 ILE A C 1
ATOM 707 O O . ILE A 1 84 ? 1.667 3.315 -9.103 1.00 83.50 84 ILE A O 1
ATOM 711 N N . 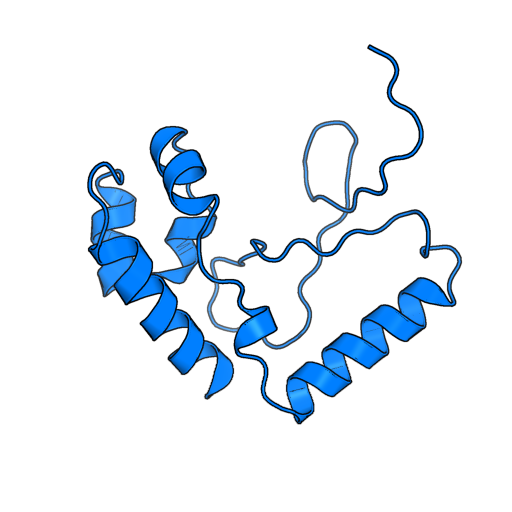ASP A 1 85 ? 1.418 1.160 -8.511 1.00 80.25 85 ASP A N 1
ATOM 712 C CA . ASP A 1 85 ? 0.315 1.377 -7.571 1.00 80.25 85 ASP A CA 1
ATOM 713 C C . ASP A 1 85 ? 0.830 1.252 -6.136 1.00 80.25 85 ASP A C 1
ATOM 715 O O . ASP A 1 85 ? 1.055 0.162 -5.612 1.00 80.25 85 ASP A O 1
ATOM 719 N N . GLU A 1 86 ? 0.991 2.393 -5.479 1.00 75.94 86 GLU A N 1
ATOM 720 C CA . GLU A 1 86 ? 1.476 2.487 -4.101 1.00 75.94 86 GLU A CA 1
ATOM 721 C C . GLU A 1 86 ? 0.467 1.980 -3.058 1.00 75.94 86 GLU A C 1
ATOM 723 O O . GLU A 1 86 ? 0.797 1.827 -1.879 1.00 75.94 86 GLU A O 1
ATOM 728 N N . LYS A 1 87 ? -0.776 1.727 -3.485 1.00 71.31 87 LYS A N 1
ATOM 729 C CA . LYS A 1 87 ? -1.894 1.294 -2.641 1.00 71.31 87 LYS A CA 1
ATOM 730 C C . LYS A 1 87 ? -2.159 -0.200 -2.765 1.00 71.31 87 LYS A C 1
ATOM 732 O O . LYS A 1 87 ? -3.075 -0.695 -2.103 1.00 71.31 87 LYS A O 1
ATOM 737 N N . ILE A 1 88 ? -1.380 -0.932 -3.566 1.00 74.75 88 ILE A N 1
ATOM 738 C CA . ILE A 1 88 ? -1.522 -2.381 -3.663 1.00 74.75 88 ILE A CA 1
ATOM 739 C C . ILE A 1 88 ? -1.162 -3.030 -2.327 1.00 74.75 88 ILE A C 1
ATOM 741 O O . ILE A 1 88 ? -0.041 -2.94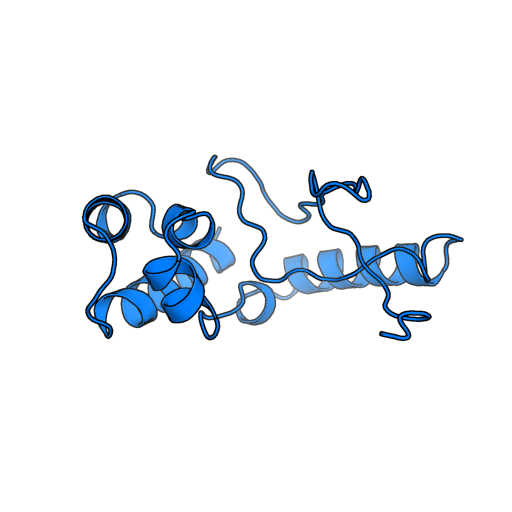9 -1.824 1.00 74.75 88 ILE A O 1
ATOM 745 N N . VAL A 1 89 ? -2.134 -3.718 -1.734 1.00 67.88 89 VAL A N 1
ATOM 746 C CA . VAL A 1 89 ? -1.909 -4.453 -0.491 1.00 67.88 89 VAL A CA 1
ATOM 747 C C . VAL A 1 89 ? -2.559 -5.812 -0.577 1.00 67.88 89 VAL A C 1
ATOM 749 O O . VAL A 1 89 ? -3.727 -5.962 -0.931 1.00 67.88 89 VAL A O 1
ATOM 752 N N . ARG A 1 90 ? -1.786 -6.841 -0.242 1.00 66.00 90 ARG A N 1
ATOM 753 C CA . ARG A 1 90 ? -2.285 -8.209 -0.145 1.00 66.00 90 ARG A CA 1
ATOM 754 C C . ARG A 1 90 ? -2.709 -8.467 1.286 1.00 66.00 90 ARG A C 1
ATOM 756 O O . ARG A 1 90 ? -1.967 -8.195 2.222 1.00 66.00 90 ARG A O 1
ATOM 763 N N . GLY A 1 91 ? -3.896 -9.037 1.464 1.00 55.91 91 GLY A N 1
ATOM 764 C CA . GLY A 1 91 ? -4.471 -9.296 2.785 1.00 55.91 91 GLY A CA 1
ATOM 765 C C . GLY A 1 91 ? -3.754 -10.366 3.620 1.00 55.91 91 GLY A C 1
ATOM 766 O O . GLY A 1 91 ? -4.301 -10.753 4.655 1.00 55.91 91 GLY A O 1
ATOM 767 N N . LEU A 1 92 ? -2.595 -10.866 3.182 1.00 63.84 92 LEU A N 1
ATOM 768 C CA . LEU A 1 92 ? -1.812 -11.909 3.837 1.00 63.84 92 LEU A CA 1
ATOM 769 C C . LEU A 1 92 ? -0.415 -11.369 4.170 1.00 63.84 92 LEU A C 1
ATOM 771 O O . LEU A 1 92 ? 0.282 -10.840 3.309 1.00 63.84 92 LEU A O 1
ATOM 775 N N . ASP A 1 93 ? 0.007 -11.523 5.422 1.00 63.22 93 ASP A N 1
ATOM 776 C CA . ASP A 1 93 ? 1.183 -10.831 5.970 1.00 63.22 93 ASP A CA 1
ATOM 777 C C . ASP A 1 93 ? 2.534 -11.460 5.562 1.00 63.22 93 ASP A C 1
ATOM 779 O O . ASP A 1 93 ? 3.589 -10.974 5.973 1.00 63.22 93 ASP A O 1
ATOM 783 N N . TYR A 1 94 ? 2.534 -12.522 4.748 1.00 68.31 94 TYR A N 1
ATOM 784 C CA . TYR A 1 94 ? 3.756 -13.218 4.321 1.00 68.31 94 TYR A CA 1
ATOM 785 C C . TYR A 1 94 ? 4.428 -12.617 3.077 1.00 68.31 94 TYR A C 1
ATOM 787 O O . TYR A 1 94 ? 5.564 -12.975 2.777 1.00 68.31 94 TYR A O 1
ATOM 795 N N . TYR A 1 95 ? 3.762 -11.721 2.340 1.00 73.56 95 TYR A N 1
ATOM 796 C CA . TYR A 1 95 ? 4.342 -11.118 1.136 1.00 73.56 95 TYR A CA 1
ATOM 797 C C . TYR A 1 95 ? 5.453 -10.138 1.487 1.00 73.56 95 TYR A C 1
ATOM 799 O O . TYR A 1 95 ? 5.202 -9.182 2.208 1.00 73.56 95 TYR A O 1
ATOM 807 N N . ASN A 1 96 ? 6.652 -10.323 0.940 1.00 75.44 96 ASN A N 1
ATOM 808 C CA . ASN A 1 96 ? 7.768 -9.389 1.086 1.00 75.44 96 ASN A CA 1
ATOM 809 C C . ASN A 1 96 ? 8.209 -8.879 -0.292 1.00 75.44 96 ASN A C 1
ATOM 811 O O . ASN A 1 96 ? 8.112 -9.616 -1.271 1.00 75.44 96 ASN A O 1
ATOM 815 N N . ARG A 1 97 ? 8.738 -7.648 -0.334 1.00 82.56 97 ARG A N 1
ATOM 816 C CA . ARG A 1 97 ? 9.222 -6.964 -1.544 1.00 82.56 97 ARG A CA 1
ATOM 817 C C . ARG A 1 97 ? 8.123 -6.767 -2.599 1.00 82.56 97 ARG A C 1
ATOM 819 O O . ARG A 1 97 ? 7.098 -6.169 -2.287 1.00 82.56 97 ARG A O 1
ATOM 826 N N . THR A 1 98 ? 8.346 -7.214 -3.832 1.00 85.00 98 THR A N 1
ATOM 827 C CA . THR A 1 98 ? 7.506 -6.878 -4.983 1.00 85.00 98 THR A CA 1
ATOM 828 C C . THR A 1 98 ? 6.189 -7.641 -4.968 1.00 85.00 98 THR A C 1
ATOM 830 O O . THR A 1 98 ? 6.151 -8.868 -4.873 1.00 85.00 98 THR A O 1
ATOM 833 N N . VAL A 1 99 ? 5.101 -6.896 -5.129 1.00 82.62 99 VAL A N 1
ATOM 834 C CA . VAL A 1 99 ? 3.765 -7.418 -5.403 1.00 82.62 99 VAL A CA 1
ATOM 835 C C . VAL A 1 99 ? 3.283 -6.754 -6.683 1.00 82.62 99 VAL A C 1
ATOM 837 O O . VAL A 1 99 ? 3.432 -5.548 -6.838 1.00 82.62 99 VAL A O 1
ATOM 840 N N . PHE A 1 100 ? 2.701 -7.539 -7.584 1.00 83.56 100 PHE A N 1
ATOM 841 C CA . PHE A 1 100 ? 2.111 -7.031 -8.816 1.00 83.56 100 PHE A CA 1
ATOM 842 C C . PHE A 1 100 ? 0.752 -7.681 -9.090 1.00 83.56 100 PHE A C 1
ATOM 844 O O . PHE A 1 100 ? 0.323 -8.635 -8.424 1.00 83.56 100 PHE A O 1
ATOM 851 N N . GLU A 1 101 ? 0.071 -7.114 -10.072 1.00 78.44 101 GLU A N 1
ATOM 852 C CA . GLU A 1 101 ? -1.253 -7.468 -10.561 1.00 78.44 101 GLU A CA 1
ATOM 853 C C . GLU A 1 101 ? -1.243 -7.440 -12.098 1.00 78.44 101 GLU A C 1
ATOM 855 O O . GLU A 1 101 ? -0.418 -6.739 -12.660 1.00 78.44 101 GLU A O 1
ATOM 860 N N . ILE A 1 102 ? -2.083 -8.225 -12.788 1.00 78.00 102 ILE A N 1
ATOM 861 C CA . ILE A 1 102 ? -2.222 -8.198 -14.259 1.00 78.00 102 ILE A CA 1
ATOM 862 C C . ILE A 1 102 ? -3.677 -7.957 -14.688 1.00 78.00 102 ILE A C 1
ATOM 864 O O . ILE A 1 102 ? -4.537 -8.778 -14.390 1.00 78.00 102 ILE A O 1
ATOM 868 N N . VAL A 1 103 ? -3.870 -6.872 -15.451 1.00 69.75 103 VAL A N 1
ATOM 869 C CA . VAL A 1 103 ? -5.090 -6.298 -16.058 1.00 69.75 103 VAL A CA 1
ATOM 870 C C . VAL A 1 103 ? -5.925 -7.177 -16.924 1.00 69.75 103 VAL A C 1
ATOM 872 O O . VAL A 1 103 ? -5.383 -7.622 -17.923 1.00 69.75 103 VAL A O 1
ATOM 875 N N . ASP A 1 104 ? -7.239 -7.228 -16.749 1.00 66.06 104 ASP A N 1
ATOM 876 C CA . ASP A 1 104 ? -8.094 -7.064 -17.925 1.00 66.06 104 ASP A CA 1
ATOM 877 C C . ASP A 1 104 ? -8.784 -5.687 -17.959 1.00 66.06 104 ASP A C 1
ATOM 879 O O . ASP A 1 104 ? -8.912 -4.991 -16.946 1.00 66.06 104 ASP A O 1
ATOM 883 N N . GLU A 1 105 ? -9.276 -5.289 -19.137 1.00 58.22 105 GLU A N 1
ATOM 884 C CA . GLU A 1 105 ? -10.045 -4.047 -19.351 1.00 58.22 105 GLU A CA 1
ATOM 885 C C . GLU A 1 105 ? -11.300 -3.939 -18.451 1.00 58.22 105 GLU A C 1
ATOM 887 O O . GLU A 1 105 ? -11.890 -2.867 -18.321 1.00 58.22 105 GLU A O 1
ATOM 892 N N . LYS A 1 106 ? -11.710 -5.035 -17.792 1.00 52.41 106 LYS A N 1
ATOM 893 C CA . LYS A 1 106 ? -12.901 -5.145 -16.934 1.00 52.41 106 LYS A CA 1
ATOM 894 C C . LYS A 1 106 ? -12.577 -5.161 -15.436 1.00 52.41 106 LYS A C 1
ATOM 896 O O . LYS A 1 106 ? -13.480 -5.342 -14.616 1.00 52.41 106 LYS A O 1
ATOM 901 N N . GLY A 1 107 ? -11.331 -4.873 -15.062 1.00 48.25 107 GLY A N 1
ATOM 902 C CA . GLY A 1 107 ? -10.975 -4.492 -13.701 1.00 48.25 107 GLY A CA 1
ATOM 903 C C . GLY A 1 107 ? -10.626 -5.641 -12.764 1.00 48.25 107 GLY A C 1
ATOM 904 O O . GLY A 1 107 ? -10.835 -5.509 -11.554 1.00 48.25 107 GLY A O 1
ATOM 905 N N . LYS A 1 108 ? -10.026 -6.731 -13.255 1.00 48.88 108 LYS A N 1
ATOM 906 C CA . LYS A 1 108 ? -9.203 -7.572 -12.374 1.00 48.88 108 LYS A CA 1
ATOM 907 C C . LYS A 1 108 ? -7.721 -7.481 -12.726 1.00 48.88 108 LYS A C 1
ATOM 909 O O . LYS A 1 108 ? -7.288 -8.112 -13.676 1.00 48.88 108 LYS A O 1
ATOM 914 N N . ALA A 1 109 ? -7.039 -6.707 -11.859 1.00 39.47 109 ALA A N 1
ATOM 915 C CA . ALA A 1 109 ? -5.609 -6.581 -11.529 1.00 39.47 109 ALA A CA 1
ATOM 916 C C . ALA A 1 109 ? -4.753 -5.469 -12.218 1.00 39.47 109 ALA A C 1
ATOM 918 O O . ALA A 1 109 ? -4.208 -5.673 -13.262 1.00 39.47 109 ALA A O 1
ATOM 919 N N . ILE A 1 110 ? -4.607 -4.237 -11.705 1.00 43.22 110 ILE A N 1
ATOM 920 C CA . ILE A 1 110 ? -4.201 -3.083 -12.561 1.00 43.22 110 ILE A CA 1
ATOM 921 C C . ILE A 1 110 ? -2.674 -2.865 -12.795 1.00 43.22 110 ILE A C 1
ATOM 923 O O . ILE A 1 110 ? -1.930 -2.677 -11.844 1.00 43.22 110 ILE A O 1
ATOM 927 N N . LEU A 1 111 ? -2.250 -2.759 -14.067 1.00 40.94 111 LEU A N 1
ATOM 928 C CA . LEU A 1 111 ? -1.024 -2.157 -14.626 1.00 40.94 111 LEU A CA 1
ATOM 929 C C . LEU A 1 111 ? -1.506 -1.237 -15.775 1.00 40.94 111 LEU A C 1
ATOM 931 O O . LEU A 1 111 ? -2.291 -1.691 -16.602 1.00 40.94 111 LEU A O 1
ATOM 935 N N . ARG A 1 112 ? -1.207 0.072 -15.769 1.00 40.88 112 ARG A N 1
ATOM 936 C CA . ARG A 1 112 ? -2.033 1.095 -16.460 1.00 40.88 112 ARG A CA 1
ATOM 937 C C . ARG A 1 112 ? -1.238 2.308 -16.976 1.00 40.88 112 ARG A C 1
ATOM 939 O O . ARG A 1 112 ? -1.286 3.361 -16.356 1.00 40.88 112 ARG A O 1
ATOM 946 N N . ARG A 1 113 ? -0.541 2.251 -18.112 1.00 32.47 113 ARG A N 1
ATOM 947 C CA . ARG A 1 113 ? -0.033 3.497 -18.729 1.00 32.47 113 ARG A CA 1
ATOM 948 C C . ARG A 1 113 ? -1.176 4.239 -19.431 1.00 32.47 113 ARG A C 1
ATOM 950 O O . ARG A 1 113 ? -1.962 3.619 -20.138 1.00 32.47 113 ARG A O 1
ATOM 957 N N . THR A 1 114 ? -1.273 5.555 -19.239 1.00 34.41 114 THR A N 1
ATOM 958 C CA . THR A 1 114 ? -2.252 6.414 -19.925 1.00 34.41 114 THR A CA 1
ATOM 959 C C . THR A 1 114 ? -1.611 7.072 -21.145 1.00 34.41 114 THR A C 1
ATOM 961 O O . THR A 1 114 ? -0.963 8.105 -21.015 1.00 34.41 114 THR A O 1
ATOM 964 N N . GLU A 1 115 ? -1.824 6.502 -22.325 1.00 34.88 115 GLU A N 1
ATOM 965 C CA . GLU A 1 115 ? -1.825 7.215 -23.607 1.00 34.88 115 GLU A CA 1
ATOM 966 C C . GLU A 1 115 ? -3.064 6.671 -24.346 1.00 34.88 115 GLU A C 1
ATOM 968 O O . GLU A 1 115 ? -3.223 5.461 -24.433 1.00 34.88 115 GLU A O 1
ATOM 973 N N . ASP A 1 116 ? -3.981 7.551 -24.762 1.00 31.58 116 ASP A N 1
ATOM 974 C CA . ASP A 1 116 ? -5.283 7.275 -25.412 1.00 31.58 116 ASP A CA 1
ATOM 975 C C . ASP A 1 116 ? -6.516 7.011 -24.511 1.00 31.58 116 ASP A C 1
ATOM 977 O O . ASP A 1 116 ? -7.042 5.906 -24.408 1.00 31.58 116 ASP A O 1
ATOM 981 N N . MET A 1 117 ? -7.095 8.088 -23.959 1.00 26.53 117 MET A N 1
ATOM 982 C CA . MET A 1 117 ? -8.556 8.190 -23.787 1.00 26.53 117 MET A CA 1
ATOM 983 C C . MET A 1 117 ? -9.041 9.607 -24.132 1.00 26.53 117 MET A C 1
ATOM 985 O O . MET A 1 117 ? -8.870 10.551 -23.364 1.00 26.53 117 MET A O 1
ATOM 989 N N . ILE A 1 118 ? -9.669 9.724 -25.305 1.00 25.36 118 ILE A N 1
ATOM 990 C CA . ILE A 1 118 ? -10.699 10.719 -25.617 1.00 25.36 118 ILE A CA 1
ATOM 991 C C . ILE A 1 118 ? -12.029 10.069 -25.222 1.00 25.36 118 ILE A C 1
ATOM 993 O O . ILE A 1 118 ? -12.462 9.175 -25.944 1.00 25.36 118 ILE A O 1
ATOM 997 N N . VAL A 1 119 ? -12.616 10.465 -24.084 1.00 31.58 119 VAL A N 1
ATOM 998 C CA . VAL A 1 119 ? -13.991 11.000 -23.905 1.00 31.58 119 VAL A CA 1
ATOM 999 C C . VAL A 1 119 ? -14.033 11.728 -22.562 1.00 31.58 119 VAL A C 1
ATOM 1001 O O . VAL A 1 119 ? -13.574 11.125 -21.566 1.00 31.58 119 VAL A O 1
#

pLDDT: mean 80.63, std 18.09, range [25.36, 96.94]